Protein AF-A0A645E2C6-F1 (afdb_monomer_lite)

Secondary structure (DSSP, 8-state):
---------BTTB-SSHHHHHHTT--EEEESSHHHHHHHHHTTSEEEEPPPPTT-SS-SPP-TTTTS-EE-TT---

InterPro domains:
  IPR005519 Acid phosphatase, class B-like [PF03767] (3-58)
  IPR023214 HAD superfamily [G3DSA:3.40.50.1000] (1-76)
  IPR036412 HAD-like superfamily [SSF56784] (1-76)

Structure (mmCIF, N/CA/C/O backbone):
data_AF-A0A645E2C6-F1
#
_entry.id   AF-A0A645E2C6-F1
#
loop_
_atom_site.group_PDB
_atom_site.id
_atom_site.type_symbol
_atom_site.label_atom_id
_atom_site.label_alt_id
_atom_site.label_comp_id
_atom_site.label_asym_id
_atom_site.label_entity_id
_atom_site.label_seq_id
_atom_site.pdbx_PDB_ins_code
_atom_site.Cartn_x
_atom_site.Cartn_y
_atom_site.Cartn_z
_atom_site.occupancy
_atom_site.B_iso_or_equiv
_atom_site.auth_seq_id
_atom_site.auth_comp_id
_atom_site.auth_asym_id
_atom_site.auth_atom_id
_atom_site.pdbx_PDB_model_num
ATOM 1 N N . MET A 1 1 ? -8.406 15.200 -12.277 1.00 76.44 1 MET A N 1
ATOM 2 C CA . MET A 1 1 ? -7.371 14.707 -11.342 1.00 76.44 1 MET A CA 1
ATOM 3 C C . MET A 1 1 ? -8.075 14.352 -10.045 1.00 76.44 1 MET A C 1
ATOM 5 O O . MET A 1 1 ? -8.921 15.133 -9.625 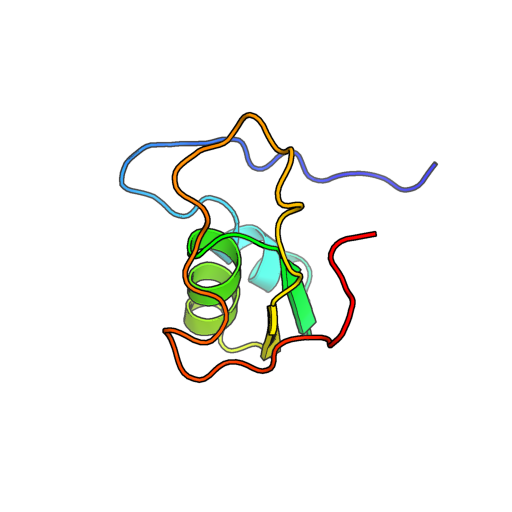1.00 76.44 1 MET A O 1
ATOM 9 N N . ASN A 1 2 ? -7.807 13.182 -9.468 1.00 88.00 2 ASN A N 1
ATOM 10 C CA . ASN A 1 2 ? -8.421 12.799 -8.195 1.00 88.00 2 ASN A CA 1
ATOM 11 C C . ASN A 1 2 ? -7.708 13.518 -7.037 1.00 88.00 2 ASN A C 1
ATOM 13 O O . ASN A 1 2 ? -6.496 13.729 -7.132 1.00 88.00 2 ASN A O 1
ATOM 17 N N . PRO A 1 3 ? -8.423 13.907 -5.968 1.00 93.56 3 PRO A N 1
ATOM 18 C CA . PRO A 1 3 ? -7.795 14.491 -4.788 1.00 93.56 3 PRO A CA 1
ATOM 19 C C . PRO A 1 3 ? -6.810 13.498 -4.154 1.00 93.56 3 PRO A C 1
ATOM 21 O O . PRO A 1 3 ? -7.091 12.302 -4.075 1.00 93.56 3 PRO A O 1
ATOM 24 N N . VAL A 1 4 ? -5.664 14.004 -3.693 1.00 96.69 4 VAL A N 1
ATOM 25 C CA . VAL A 1 4 ? -4.594 13.215 -3.064 1.00 96.69 4 VAL A CA 1
ATOM 26 C C . VAL A 1 4 ? -4.452 13.627 -1.602 1.00 96.69 4 VAL A C 1
ATOM 28 O O . VAL A 1 4 ? -4.473 14.814 -1.279 1.00 96.69 4 VAL A O 1
ATOM 31 N N . ILE A 1 5 ? -4.295 12.642 -0.717 1.00 97.75 5 ILE A N 1
ATOM 32 C CA . ILE A 1 5 ? -4.020 12.866 0.705 1.00 97.75 5 ILE A CA 1
ATOM 33 C C . ILE A 1 5 ? -2.503 12.924 0.901 1.00 97.75 5 ILE A C 1
ATOM 35 O O . ILE A 1 5 ? -1.808 11.926 0.724 1.00 97.75 5 ILE A O 1
ATOM 39 N N . PHE A 1 6 ? -1.989 14.089 1.291 1.00 97.56 6 PHE A N 1
ATOM 40 C CA . PHE A 1 6 ? -0.575 14.287 1.609 1.00 97.56 6 PHE A CA 1
ATOM 41 C C . PHE A 1 6 ? -0.334 14.008 3.097 1.00 97.56 6 PHE A C 1
ATOM 43 O O . PHE A 1 6 ? -0.370 14.918 3.920 1.00 97.56 6 PHE A O 1
ATOM 50 N N . ALA A 1 7 ? -0.105 12.740 3.450 1.00 97.62 7 ALA A N 1
ATOM 51 C CA . ALA A 1 7 ? 0.082 12.322 4.845 1.00 97.62 7 ALA A CA 1
ATOM 52 C C . ALA A 1 7 ? 1.406 12.806 5.478 1.00 97.62 7 ALA A C 1
ATOM 54 O O . ALA A 1 7 ? 1.525 12.832 6.701 1.00 97.62 7 ALA A O 1
ATOM 55 N N . GLY A 1 8 ? 2.388 13.196 4.656 1.00 97.50 8 GLY A N 1
ATOM 56 C CA . GLY A 1 8 ? 3.736 13.559 5.106 1.00 97.50 8 GLY A CA 1
ATOM 57 C C . GLY A 1 8 ? 4.542 12.361 5.622 1.00 97.50 8 GLY A C 1
ATOM 58 O O . GLY A 1 8 ? 4.055 11.231 5.635 1.00 97.50 8 GLY A O 1
ATOM 59 N N . ASP A 1 9 ? 5.776 12.618 6.051 1.00 96.81 9 ASP A N 1
ATOM 60 C CA . ASP A 1 9 ? 6.649 11.634 6.698 1.00 96.81 9 ASP A CA 1
ATOM 61 C C . ASP A 1 9 ? 7.095 12.159 8.066 1.00 96.81 9 ASP A C 1
ATOM 63 O O . ASP A 1 9 ? 7.392 13.347 8.220 1.00 96.81 9 ASP A O 1
ATOM 67 N N . LYS A 1 10 ? 7.103 11.280 9.070 1.00 96.88 10 LYS A N 1
ATOM 68 C CA . LYS A 1 10 ? 7.571 11.604 10.417 1.00 96.88 10 LYS A CA 1
ATOM 69 C C . LYS A 1 10 ? 8.259 10.380 11.026 1.00 96.88 10 LYS A C 1
ATOM 71 O O . LYS A 1 10 ? 7.578 9.394 11.313 1.00 96.88 10 LYS A O 1
ATOM 76 N N . PRO A 1 11 ? 9.579 10.434 11.280 1.00 95.06 11 PRO A N 1
ATOM 77 C CA . PRO A 1 11 ? 10.312 9.310 11.850 1.00 95.06 11 PRO A CA 1
ATOM 78 C C . PRO A 1 11 ? 9.669 8.776 13.136 1.00 95.06 11 PRO A C 1
ATOM 80 O O . PRO A 1 11 ? 9.296 9.544 14.024 1.00 95.06 11 PRO A O 1
ATOM 83 N N . GLY A 1 12 ? 9.533 7.451 13.228 1.00 95.62 12 GLY A N 1
ATOM 84 C CA . GLY A 1 12 ? 8.899 6.771 14.363 1.00 95.62 12 GLY A CA 1
ATOM 85 C C . GLY A 1 12 ? 7.365 6.767 14.349 1.00 95.62 12 GLY A C 1
ATOM 86 O O . GLY A 1 12 ? 6.765 6.210 15.263 1.00 95.62 12 GLY A O 1
ATOM 87 N N . GLN A 1 13 ? 6.718 7.349 13.333 1.00 97.12 13 GLN A N 1
ATOM 88 C CA . GLN A 1 13 ? 5.264 7.350 13.189 1.00 97.12 13 GLN A CA 1
ATOM 89 C C . GLN A 1 13 ? 4.849 6.940 11.773 1.00 97.12 13 GLN A C 1
ATOM 91 O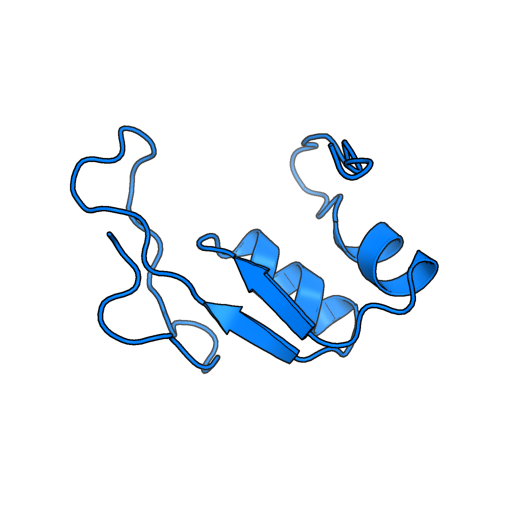 O . GLN A 1 13 ? 5.268 7.546 10.790 1.00 97.12 13 GLN A O 1
ATOM 96 N N . ASN A 1 14 ? 3.943 5.967 11.660 1.00 98.06 14 ASN A N 1
ATOM 97 C CA . ASN A 1 14 ? 3.279 5.695 10.391 1.00 98.06 14 ASN A CA 1
ATOM 98 C C . ASN A 1 14 ? 2.145 6.708 10.176 1.00 98.06 14 ASN A C 1
ATOM 100 O O . ASN A 1 14 ? 1.081 6.619 10.788 1.00 98.06 14 ASN A O 1
ATOM 104 N N . THR A 1 15 ? 2.380 7.709 9.332 1.00 98.38 15 THR A N 1
ATOM 105 C CA . THR A 1 15 ? 1.428 8.805 9.086 1.00 98.38 15 THR A CA 1
ATOM 106 C C . THR A 1 15 ? 0.203 8.371 8.280 1.00 98.38 15 THR A C 1
ATOM 108 O O . THR A 1 15 ? -0.781 9.105 8.235 1.00 98.38 15 THR A O 1
ATOM 111 N N . LYS A 1 16 ? 0.226 7.185 7.658 1.00 98.75 16 LYS A N 1
ATOM 112 C CA . LYS A 1 16 ? -0.836 6.700 6.764 1.00 98.75 16 LYS A CA 1
ATOM 113 C C . LYS A 1 16 ? -1.988 6.044 7.521 1.00 98.75 16 LYS A C 1
ATOM 115 O O . LYS A 1 16 ? -3.131 6.196 7.101 1.00 98.75 16 LYS A O 1
ATOM 120 N N . THR A 1 17 ? -1.713 5.364 8.637 1.00 98.62 17 THR A N 1
ATOM 121 C CA . THR A 1 17 ? -2.688 4.520 9.354 1.00 98.62 17 THR A CA 1
ATOM 122 C C . THR A 1 17 ? -3.992 5.252 9.678 1.00 98.62 17 THR A C 1
ATOM 124 O O . THR A 1 17 ? -5.067 4.754 9.344 1.00 98.62 17 THR A O 1
ATOM 127 N N . GLN A 1 18 ? -3.909 6.463 10.243 1.00 98.31 18 GLN A N 1
ATOM 128 C CA . GLN A 1 18 ? -5.096 7.262 10.576 1.00 98.31 18 GLN A CA 1
ATOM 129 C C . GLN A 1 18 ? -5.936 7.580 9.331 1.00 98.31 18 GLN A C 1
ATOM 131 O O . GLN A 1 18 ? -7.155 7.437 9.346 1.00 98.31 18 GLN A O 1
ATOM 136 N N . TRP A 1 19 ? -5.295 7.938 8.215 1.00 98.56 19 TRP A N 1
ATOM 137 C CA . TRP A 1 19 ? -6.002 8.258 6.974 1.00 98.56 19 TRP A CA 1
ATOM 138 C C . TRP A 1 19 ? -6.711 7.049 6.364 1.00 98.56 19 TRP A C 1
ATOM 140 O O . TRP A 1 19 ? -7.786 7.206 5.783 1.00 98.56 19 TRP A O 1
ATOM 150 N N . LEU A 1 20 ? -6.137 5.849 6.499 1.00 98.69 20 LEU A N 1
ATOM 151 C CA . LEU A 1 20 ? -6.780 4.612 6.046 1.00 98.69 20 LEU A CA 1
ATOM 152 C C . LEU A 1 20 ? -8.093 4.367 6.798 1.00 98.69 20 LEU A C 1
ATOM 154 O O . LEU A 1 20 ? -9.107 4.045 6.175 1.00 98.69 20 LEU A O 1
ATOM 158 N N . GLN A 1 21 ? -8.084 4.583 8.115 1.00 98.50 21 GLN A N 1
ATOM 159 C CA . GLN A 1 21 ? -9.263 4.462 8.970 1.00 98.50 21 GLN A CA 1
ATOM 160 C C . GLN A 1 21 ? -10.301 5.553 8.659 1.00 98.50 21 GLN A C 1
ATOM 162 O O . GLN A 1 21 ? -11.458 5.226 8.387 1.00 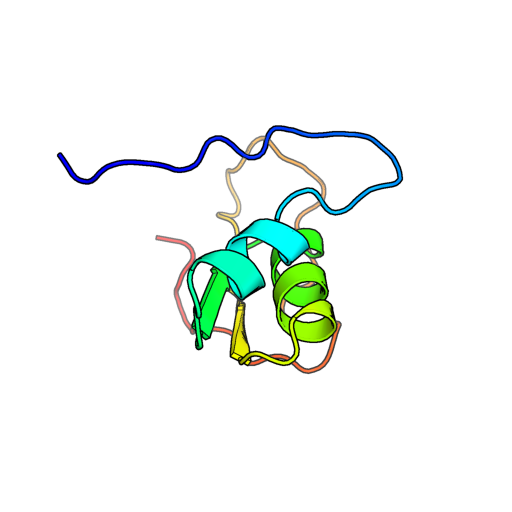98.50 21 GLN A O 1
ATOM 167 N N . ASP A 1 22 ? -9.885 6.823 8.601 1.00 98.31 22 ASP A N 1
ATOM 168 C CA . ASP A 1 22 ? -10.761 7.985 8.367 1.00 98.31 22 ASP A CA 1
ATOM 169 C C . ASP A 1 22 ? -11.490 7.935 7.021 1.00 98.31 22 ASP A C 1
ATOM 171 O O . ASP A 1 22 ? -12.584 8.481 6.868 1.00 98.31 22 ASP A O 1
ATOM 175 N N . LYS A 1 23 ? -10.872 7.312 6.014 1.00 98.06 23 LYS A N 1
ATOM 176 C CA . LYS A 1 23 ? -11.454 7.142 4.676 1.00 98.06 23 LYS A CA 1
ATOM 177 C C . LYS A 1 23 ? -12.146 5.801 4.480 1.00 98.06 23 LYS A C 1
ATOM 179 O O . LYS A 1 23 ? -12.583 5.515 3.3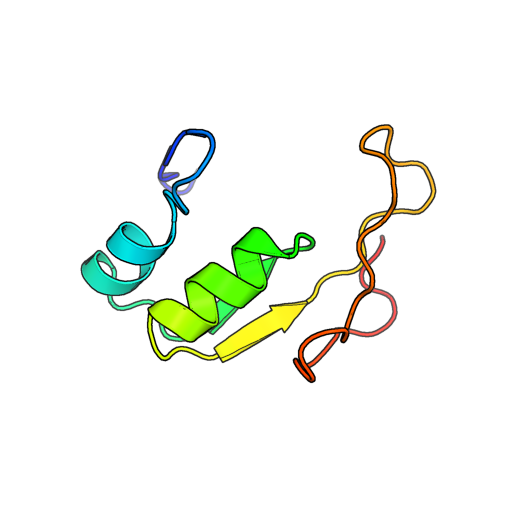67 1.00 98.06 23 LYS A O 1
ATOM 184 N N . ASN A 1 24 ? -12.238 4.986 5.532 1.00 98.00 24 ASN A N 1
ATOM 185 C CA . ASN A 1 24 ? -12.800 3.639 5.492 1.00 98.00 24 ASN A CA 1
ATOM 186 C C . ASN A 1 24 ? -12.210 2.789 4.353 1.00 98.00 24 ASN A C 1
ATOM 188 O O . ASN A 1 24 ? -12.914 1.994 3.722 1.00 98.00 24 ASN A O 1
ATOM 192 N N . ILE A 1 25 ? -10.915 2.968 4.076 1.00 98.50 25 ILE A N 1
ATOM 193 C CA . ILE A 1 25 ? -10.211 2.193 3.057 1.00 98.50 25 ILE A CA 1
ATOM 194 C C . ILE A 1 25 ? -10.218 0.729 3.496 1.00 98.50 25 ILE A C 1
ATOM 196 O O . ILE A 1 25 ? -10.062 0.423 4.671 1.00 98.50 25 ILE A O 1
ATOM 200 N N . ARG A 1 26 ? -10.439 -0.192 2.556 1.00 98.69 26 ARG A N 1
ATOM 201 C CA . ARG A 1 26 ? -10.517 -1.640 2.840 1.00 98.69 26 ARG A CA 1
ATOM 202 C C . ARG A 1 26 ? -9.348 -2.430 2.264 1.00 98.69 26 ARG A C 1
ATOM 204 O O . ARG A 1 26 ? -9.079 -3.542 2.714 1.00 98.69 26 ARG A O 1
ATOM 211 N N . MET A 1 27 ? -8.667 -1.853 1.278 1.00 98.62 27 MET A N 1
ATOM 212 C CA . MET A 1 27 ? -7.496 -2.414 0.618 1.00 98.62 27 MET A CA 1
ATOM 213 C C . MET A 1 27 ? -6.495 -1.294 0.366 1.00 98.62 27 MET A C 1
ATOM 215 O O . MET A 1 27 ? -6.891 -0.226 -0.101 1.00 98.62 27 MET A O 1
ATOM 219 N N . PHE A 1 28 ? -5.221 -1.534 0.654 1.00 98.75 28 PHE A N 1
ATOM 220 C CA . PHE A 1 28 ? -4.167 -0.549 0.450 1.00 98.75 28 PHE A CA 1
ATOM 221 C C . PHE A 1 28 ? -2.992 -1.174 -0.294 1.00 98.75 28 PHE A C 1
ATOM 223 O O . PHE A 1 28 ? -2.473 -2.215 0.111 1.00 98.75 28 PHE A O 1
ATOM 230 N N . TYR A 1 29 ? -2.613 -0.540 -1.400 1.00 98.81 29 TYR A N 1
ATOM 231 C CA . TYR A 1 29 ? -1.529 -0.980 -2.269 1.00 98.81 29 TYR A CA 1
ATOM 232 C C . TYR A 1 29 ? -0.313 -0.089 -2.045 1.00 98.81 29 TYR A C 1
ATOM 234 O O . TYR A 1 29 ? -0.446 1.135 -2.047 1.00 98.81 29 TYR A O 1
ATOM 242 N N . GLY A 1 30 ? 0.861 -0.692 -1.894 1.00 98.69 30 GLY A N 1
ATOM 243 C CA . GLY A 1 30 ? 2.106 0.053 -1.741 1.00 98.69 30 GLY A CA 1
ATOM 244 C C . GLY A 1 30 ? 3.329 -0.839 -1.859 1.00 98.69 30 GLY A C 1
ATOM 245 O O . GLY A 1 30 ? 3.227 -2.063 -1.797 1.00 98.69 30 GLY A O 1
ATOM 246 N N . ASP A 1 31 ? 4.488 -0.233 -2.078 1.00 98.75 31 ASP A N 1
ATOM 247 C CA . ASP A 1 31 ? 5.745 -0.946 -2.292 1.00 98.75 31 ASP A CA 1
ATOM 248 C C . ASP A 1 31 ? 6.595 -1.059 -1.026 1.00 98.75 31 ASP A C 1
ATOM 250 O O . ASP A 1 31 ? 7.454 -1.937 -0.928 1.00 98.75 31 ASP A O 1
ATOM 254 N N . SER A 1 32 ? 6.364 -0.196 -0.038 1.00 98.50 32 SER A N 1
ATOM 255 C CA . SER A 1 32 ? 7.205 -0.084 1.149 1.00 98.50 32 SER A CA 1
ATOM 256 C C . SER A 1 32 ? 6.621 -0.795 2.368 1.00 98.50 32 SER A C 1
ATOM 258 O O . SER A 1 32 ? 5.422 -1.046 2.478 1.00 98.50 32 SER A O 1
ATOM 260 N N . ASP A 1 33 ? 7.487 -1.121 3.327 1.00 98.38 33 ASP A N 1
ATOM 261 C CA . ASP A 1 33 ? 7.069 -1.823 4.544 1.00 98.38 33 ASP A CA 1
ATOM 262 C C . ASP A 1 33 ? 6.124 -0.977 5.405 1.00 98.38 33 ASP A C 1
ATOM 264 O O . ASP A 1 33 ? 5.259 -1.510 6.105 1.00 98.38 33 ASP A O 1
ATOM 268 N N . ASN A 1 34 ? 6.221 0.354 5.304 1.00 98.19 34 ASN A N 1
ATOM 269 C CA . ASN A 1 34 ? 5.285 1.248 5.975 1.00 98.19 34 ASN A CA 1
ATOM 270 C C . ASN A 1 34 ? 3.872 1.185 5.366 1.00 98.19 34 ASN A C 1
ATOM 272 O O . ASN A 1 34 ? 2.904 1.393 6.090 1.00 98.19 34 ASN A O 1
ATOM 276 N N . ASP A 1 35 ? 3.715 0.831 4.087 1.00 98.69 35 ASP A N 1
ATOM 277 C CA . ASP A 1 35 ? 2.392 0.660 3.478 1.00 98.69 35 ASP A CA 1
ATOM 278 C C . ASP A 1 35 ? 1.700 -0.583 4.035 1.00 98.69 35 ASP A C 1
ATOM 280 O O . ASP A 1 35 ? 0.530 -0.545 4.420 1.00 98.69 35 ASP A O 1
ATOM 284 N N . ILE A 1 36 ? 2.452 -1.680 4.137 1.00 98.81 36 ILE A N 1
ATOM 285 C CA . ILE A 1 36 ? 1.932 -2.951 4.645 1.00 98.81 36 ILE A CA 1
ATOM 286 C C . ILE A 1 36 ? 1.651 -2.876 6.142 1.00 98.81 36 ILE A C 1
ATOM 288 O O . ILE A 1 36 ? 0.604 -3.347 6.588 1.00 98.81 36 ILE A O 1
ATOM 292 N N . THR A 1 37 ? 2.531 -2.251 6.924 1.00 98.69 37 THR A N 1
ATOM 293 C CA . THR A 1 37 ? 2.269 -2.050 8.356 1.00 98.69 37 THR A CA 1
ATOM 294 C C . THR A 1 37 ? 1.117 -1.072 8.591 1.00 98.69 37 THR A C 1
ATOM 296 O O . THR A 1 37 ? 0.266 -1.376 9.417 1.00 98.69 37 THR A O 1
ATOM 299 N N . ALA A 1 38 ? 0.966 -0.001 7.795 1.00 98.81 38 ALA A N 1
ATOM 300 C CA . ALA A 1 38 ? -0.204 0.886 7.890 1.00 98.81 38 ALA A CA 1
ATOM 301 C C . ALA A 1 38 ? -1.518 0.131 7.657 1.00 98.81 38 ALA A C 1
ATOM 303 O O . ALA A 1 38 ? -2.487 0.314 8.393 1.00 98.81 38 ALA A O 1
ATOM 304 N N . ALA A 1 39 ? -1.548 -0.734 6.639 1.00 98.81 39 ALA A N 1
ATOM 305 C CA . ALA A 1 39 ? -2.708 -1.561 6.341 1.00 98.81 39 ALA A CA 1
ATOM 306 C C . ALA A 1 39 ? -3.025 -2.540 7.484 1.00 98.81 39 ALA A C 1
ATOM 308 O O . ALA A 1 39 ? -4.185 -2.667 7.874 1.00 98.81 39 ALA A O 1
ATOM 309 N N . ARG A 1 40 ? -2.003 -3.189 8.058 1.00 98.56 40 ARG A N 1
ATOM 310 C CA . ARG A 1 40 ? -2.159 -4.092 9.210 1.00 98.56 40 ARG A CA 1
ATOM 311 C C . ARG A 1 40 ? -2.679 -3.377 10.444 1.00 98.56 40 ARG A C 1
ATOM 313 O O . ARG A 1 40 ? -3.639 -3.851 11.041 1.00 98.56 40 ARG A O 1
ATOM 320 N N . ASP A 1 41 ? -2.090 -2.235 10.777 1.00 98.56 41 ASP A N 1
ATOM 321 C CA . ASP A 1 41 ? -2.481 -1.431 11.935 1.00 98.56 41 ASP A CA 1
ATOM 322 C C . ASP A 1 41 ? -3.914 -0.900 11.785 1.00 98.56 41 ASP A C 1
ATOM 324 O O . ASP A 1 41 ? -4.663 -0.814 12.756 1.00 98.56 41 ASP A O 1
ATOM 328 N N . ALA A 1 42 ? -4.332 -0.592 10.554 1.00 98.50 42 ALA A N 1
ATOM 329 C CA . ALA A 1 42 ? -5.708 -0.219 10.244 1.00 98.50 42 ALA A CA 1
ATOM 330 C C . ALA A 1 42 ? -6.677 -1.420 10.167 1.00 98.50 42 ALA A C 1
ATOM 332 O O . ALA A 1 42 ? -7.883 -1.207 10.052 1.00 98.50 42 ALA A O 1
ATOM 333 N N . GLY A 1 43 ? -6.191 -2.665 10.237 1.00 98.50 43 GLY A N 1
ATOM 334 C CA . GLY A 1 43 ? -7.012 -3.877 10.146 1.00 98.50 43 GLY A CA 1
ATOM 335 C C . GLY A 1 43 ? -7.561 -4.156 8.742 1.00 98.50 43 GLY A C 1
ATOM 336 O O . GLY A 1 43 ? -8.653 -4.709 8.602 1.00 98.50 43 GLY A O 1
ATOM 337 N N . ILE A 1 44 ? -6.840 -3.743 7.697 1.00 98.75 44 ILE A N 1
ATOM 338 C CA . ILE A 1 44 ? -7.278 -3.820 6.297 1.00 98.75 44 ILE A CA 1
ATOM 339 C C . ILE A 1 44 ? -6.308 -4.649 5.447 1.00 98.75 44 ILE A C 1
ATOM 341 O O . ILE A 1 44 ? -5.197 -4.980 5.863 1.00 98.75 44 ILE A O 1
ATOM 345 N N . ARG A 1 45 ? -6.716 -4.998 4.224 1.00 98.81 45 ARG A N 1
ATOM 346 C CA . ARG A 1 45 ? -5.900 -5.829 3.329 1.00 98.81 45 ARG A CA 1
ATOM 347 C C . ARG A 1 45 ? -4.776 -5.003 2.695 1.00 98.81 45 ARG A C 1
ATOM 349 O O . ARG A 1 45 ? -5.032 -4.202 1.798 1.00 98.81 45 ARG A O 1
ATOM 356 N N . GLY A 1 46 ? -3.543 -5.202 3.153 1.00 98.75 46 GLY A N 1
ATOM 357 C CA . GLY A 1 46 ? -2.339 -4.662 2.515 1.00 98.75 46 GLY A CA 1
ATOM 358 C C . GLY A 1 46 ? -1.866 -5.562 1.375 1.00 98.75 46 GLY A C 1
ATOM 359 O O . GLY A 1 46 ? -1.746 -6.769 1.575 1.00 98.75 46 GLY A O 1
ATOM 360 N N . ILE A 1 47 ? -1.606 -4.989 0.198 1.00 98.88 47 ILE A N 1
ATOM 361 C CA . ILE A 1 47 ? -1.114 -5.712 -0.983 1.00 98.88 47 ILE A CA 1
ATOM 362 C C . ILE A 1 47 ? 0.153 -5.029 -1.494 1.00 98.88 47 ILE A C 1
ATOM 364 O O . ILE A 1 47 ? 0.168 -3.824 -1.752 1.00 98.88 47 ILE A O 1
ATOM 368 N N . ARG A 1 48 ? 1.221 -5.809 -1.651 1.00 98.88 48 ARG A N 1
ATOM 369 C CA . ARG A 1 48 ? 2.531 -5.317 -2.061 1.00 98.88 48 ARG A CA 1
ATOM 370 C C . ARG A 1 48 ? 2.627 -5.154 -3.575 1.00 98.88 48 ARG A C 1
ATOM 372 O O . ARG A 1 48 ? 2.284 -6.065 -4.332 1.00 98.88 48 ARG A O 1
ATOM 379 N N . ILE A 1 49 ? 3.183 -4.020 -3.986 1.00 98.81 49 ILE A N 1
ATOM 380 C CA . ILE A 1 49 ? 3.695 -3.757 -5.336 1.00 98.81 49 ILE A CA 1
ATOM 381 C C . ILE A 1 49 ? 5.226 -3.847 -5.309 1.00 98.81 49 ILE A C 1
ATOM 383 O O . ILE A 1 49 ? 5.857 -3.476 -4.319 1.00 98.81 49 ILE A O 1
ATOM 387 N N . LEU A 1 50 ? 5.845 -4.355 -6.371 1.00 98.75 50 LEU A N 1
ATOM 388 C CA . LEU A 1 50 ? 7.298 -4.453 -6.460 1.00 98.75 50 LEU A CA 1
ATOM 389 C C . LEU A 1 50 ? 7.908 -3.083 -6.779 1.00 98.75 50 LEU A C 1
ATOM 391 O O . LEU A 1 50 ? 7.603 -2.464 -7.795 1.00 98.75 50 LEU A O 1
ATOM 395 N N . ARG A 1 51 ? 8.827 -2.609 -5.930 1.00 98.62 51 ARG A N 1
ATOM 396 C CA . ARG A 1 51 ? 9.635 -1.429 -6.258 1.00 98.62 51 ARG A CA 1
ATOM 397 C C . ARG A 1 51 ? 10.579 -1.768 -7.412 1.00 98.62 51 ARG A C 1
ATOM 399 O O . ARG A 1 51 ? 11.385 -2.690 -7.293 1.00 98.62 51 ARG A O 1
ATOM 406 N N . ALA A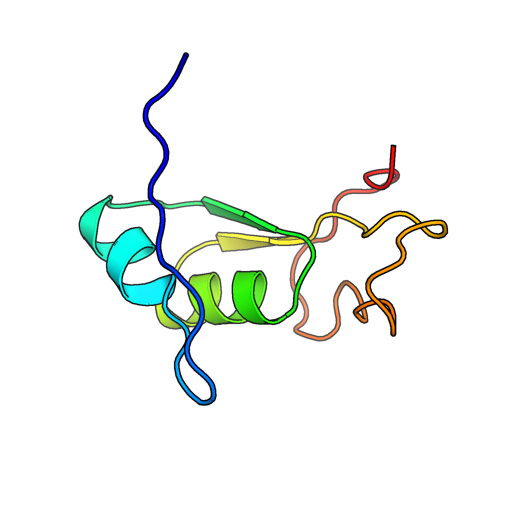 1 52 ? 10.532 -0.968 -8.477 1.00 98.38 52 ALA A N 1
ATOM 407 C CA . ALA A 1 52 ? 11.381 -1.143 -9.650 1.00 98.38 52 ALA A CA 1
ATOM 408 C C . ALA A 1 52 ? 12.871 -1.254 -9.299 1.00 98.38 52 ALA A C 1
ATOM 410 O O . ALA A 1 52 ? 13.415 -0.495 -8.486 1.00 98.38 52 ALA A O 1
ATOM 411 N N . SER A 1 53 ? 13.554 -2.191 -9.958 1.00 97.38 53 SER A N 1
ATOM 412 C CA . SER A 1 53 ? 14.960 -2.501 -9.697 1.00 97.38 53 SER A CA 1
ATOM 413 C C . SER A 1 53 ? 15.908 -1.361 -10.054 1.00 97.38 53 SER A C 1
ATOM 415 O O . SER A 1 53 ? 17.038 -1.384 -9.586 1.00 97.38 53 SER A O 1
ATOM 417 N N . ASN A 1 54 ? 15.471 -0.356 -10.813 1.00 97.69 54 ASN A N 1
ATOM 418 C CA . ASN A 1 54 ? 16.213 0.863 -11.145 1.00 97.69 54 ASN A CA 1
ATOM 419 C C . ASN A 1 54 ? 15.866 2.064 -10.238 1.00 97.69 54 ASN A C 1
ATOM 421 O O . ASN A 1 54 ? 16.419 3.144 -10.438 1.00 97.69 54 ASN A O 1
ATOM 425 N N . SER A 1 55 ? 14.990 1.895 -9.239 1.00 98.19 55 SER A N 1
ATOM 426 C CA . SER A 1 55 ? 14.672 2.951 -8.274 1.00 98.19 55 SER A CA 1
ATOM 427 C C . SER A 1 55 ? 15.928 3.424 -7.539 1.00 98.19 55 SER A C 1
ATOM 429 O O . SER A 1 55 ? 16.772 2.625 -7.123 1.00 98.19 55 SER A O 1
ATOM 431 N N . THR A 1 56 ? 16.039 4.735 -7.334 1.00 98.31 56 THR A N 1
ATOM 432 C CA . THR A 1 56 ? 17.095 5.334 -6.509 1.00 98.31 56 THR A CA 1
ATOM 433 C C . THR A 1 56 ? 16.836 5.144 -5.014 1.00 98.31 56 THR A C 1
ATOM 435 O O . THR A 1 56 ? 17.765 5.283 -4.219 1.00 98.31 56 THR A O 1
ATOM 438 N N . TYR A 1 57 ? 15.613 4.774 -4.609 1.00 97.25 57 TYR A N 1
ATOM 439 C CA . TYR A 1 57 ? 15.286 4.539 -3.206 1.00 97.25 57 TYR A CA 1
ATOM 440 C C . TYR A 1 57 ? 15.695 3.125 -2.777 1.00 97.25 57 TYR A C 1
ATOM 442 O O . TYR A 1 57 ? 14.970 2.144 -2.983 1.00 97.25 57 TYR A O 1
ATOM 450 N N . ARG A 1 58 ? 16.884 3.047 -2.172 1.00 96.88 58 ARG A N 1
ATOM 451 C CA . ARG A 1 58 ? 17.545 1.818 -1.717 1.00 96.88 58 ARG A CA 1
ATOM 452 C C . ARG A 1 58 ? 17.634 1.728 -0.184 1.00 96.88 58 ARG A C 1
ATOM 454 O O . ARG A 1 58 ? 17.663 2.776 0.462 1.00 96.88 58 ARG A O 1
ATOM 461 N N . PRO A 1 59 ? 17.764 0.512 0.387 1.00 97.12 59 PRO A N 1
ATOM 462 C CA . PRO A 1 59 ? 17.674 -0.797 -0.281 1.00 97.12 59 PRO A CA 1
ATOM 463 C C . PRO A 1 59 ? 16.253 -1.092 -0.791 1.00 97.12 59 PRO A C 1
ATOM 465 O O . PRO A 1 59 ? 15.307 -0.385 -0.446 1.00 97.12 59 PRO A O 1
ATOM 468 N N . LEU A 1 60 ? 16.104 -2.101 -1.658 1.00 97.56 60 LEU A N 1
ATOM 469 C CA . LEU A 1 60 ? 14.766 -2.563 -2.042 1.00 97.56 60 LEU A CA 1
ATOM 470 C C . LEU A 1 60 ? 14.086 -3.228 -0.830 1.00 97.56 60 LEU A C 1
ATOM 472 O O . LEU A 1 60 ? 14.758 -3.978 -0.117 1.00 97.56 60 LEU A O 1
ATOM 476 N N . PRO A 1 61 ? 12.785 -2.980 -0.595 1.00 97.31 61 PRO A N 1
ATOM 477 C CA . PRO A 1 61 ? 12.022 -3.703 0.418 1.00 97.31 61 PRO A CA 1
ATOM 478 C C . PRO A 1 61 ? 11.954 -5.201 0.108 1.00 97.31 61 PRO A C 1
ATOM 480 O O . PRO A 1 61 ? 11.945 -5.603 -1.057 1.00 97.31 61 PRO A O 1
ATOM 483 N N . GLN A 1 62 ? 11.844 -6.025 1.149 1.00 98.06 62 GLN A N 1
ATOM 484 C CA . GLN A 1 62 ? 11.621 -7.461 0.994 1.00 98.06 62 GLN A CA 1
ATOM 485 C C . GLN A 1 62 ? 10.122 -7.724 0.815 1.00 98.06 62 GLN A C 1
ATOM 487 O O . GLN A 1 62 ? 9.382 -7.896 1.782 1.00 98.06 62 GLN A O 1
ATOM 492 N N . ALA A 1 63 ? 9.656 -7.703 -0.434 1.00 98.31 63 ALA A N 1
ATOM 493 C CA . ALA A 1 63 ? 8.254 -7.950 -0.761 1.00 98.31 63 ALA A CA 1
ATOM 494 C C . ALA A 1 63 ? 7.786 -9.316 -0.220 1.00 98.31 63 ALA A C 1
ATOM 496 O O . ALA A 1 63 ? 8.403 -10.340 -0.510 1.00 98.31 63 ALA A O 1
ATOM 497 N N . GLY A 1 64 ? 6.703 -9.333 0.567 1.00 98.25 64 GLY A N 1
ATOM 498 C CA . GLY A 1 64 ? 6.190 -10.545 1.214 1.00 98.25 64 GLY A CA 1
ATOM 499 C C . GLY A 1 64 ? 6.778 -10.830 2.601 1.00 98.25 64 GLY A C 1
ATOM 500 O O . GLY A 1 64 ? 6.402 -11.826 3.218 1.00 98.25 64 GLY A O 1
ATOM 501 N N . ALA A 1 65 ? 7.670 -9.982 3.131 1.00 98.38 65 ALA A N 1
ATOM 502 C CA . ALA A 1 65 ? 8.320 -10.197 4.431 1.00 98.38 65 ALA A CA 1
ATOM 503 C C . ALA A 1 65 ? 7.349 -10.282 5.615 1.00 98.38 65 ALA A C 1
ATOM 505 O O . ALA A 1 65 ? 7.689 -10.854 6.650 1.00 98.38 65 ALA A O 1
ATOM 506 N N . TYR A 1 66 ? 6.141 -9.737 5.477 1.00 98.25 66 TYR A N 1
ATOM 507 C CA . TYR A 1 66 ? 5.123 -9.847 6.505 1.00 98.25 66 TYR A CA 1
ATOM 508 C C . TYR A 1 66 ? 4.167 -11.026 6.261 1.00 98.25 66 TYR A C 1
ATOM 510 O O . TYR A 1 66 ? 3.365 -11.340 7.140 1.00 98.25 66 TYR A O 1
ATOM 518 N N . GLY A 1 67 ? 4.244 -11.707 5.115 1.00 98.44 67 GLY A N 1
ATOM 519 C CA . GLY A 1 67 ? 3.267 -12.701 4.659 1.00 98.44 67 GLY A CA 1
ATOM 520 C C . GLY A 1 67 ? 2.066 -12.078 3.939 1.00 98.44 67 GLY A C 1
ATOM 521 O O . GLY A 1 67 ? 1.005 -12.693 3.871 1.00 98.44 67 GLY A O 1
ATOM 522 N N . GLU A 1 68 ? 2.195 -10.835 3.467 1.00 98.69 68 GLU A N 1
ATOM 523 C CA . GLU A 1 68 ? 1.208 -10.175 2.615 1.00 98.69 68 GLU A CA 1
ATOM 524 C C . GLU A 1 68 ? 1.223 -10.706 1.174 1.00 98.69 68 GLU A C 1
ATOM 526 O O . GLU A 1 68 ? 2.220 -11.246 0.696 1.00 98.69 68 GLU A O 1
ATOM 531 N N . GLU A 1 69 ? 0.123 -10.498 0.455 1.00 98.88 69 GLU A N 1
ATOM 532 C CA . GLU A 1 69 ? 0.050 -10.788 -0.976 1.00 98.88 69 GLU A CA 1
ATOM 533 C C . GLU A 1 69 ? 0.933 -9.821 -1.773 1.00 98.88 69 GLU A C 1
ATOM 535 O O . GLU A 1 69 ? 0.956 -8.620 -1.499 1.00 98.88 69 GLU A O 1
ATOM 540 N N . VAL A 1 70 ? 1.617 -10.337 -2.797 1.00 98.81 70 VAL A N 1
ATOM 541 C CA . VAL A 1 70 ? 2.469 -9.559 -3.706 1.00 98.81 70 VAL A CA 1
ATOM 542 C C . VAL A 1 70 ? 1.941 -9.714 -5.125 1.00 98.81 70 VAL A C 1
ATOM 544 O O . VAL A 1 70 ? 1.755 -10.837 -5.598 1.00 98.81 70 VAL A O 1
ATOM 547 N N . ILE A 1 71 ? 1.700 -8.600 -5.816 1.00 98.81 71 ILE A N 1
ATOM 548 C CA . ILE A 1 71 ? 1.277 -8.648 -7.218 1.00 98.81 71 ILE A CA 1
ATOM 549 C C . ILE A 1 71 ? 2.481 -9.031 -8.082 1.00 98.81 71 ILE A C 1
ATOM 551 O O . ILE A 1 71 ? 3.524 -8.376 -8.042 1.00 98.81 71 ILE A O 1
ATOM 555 N N . VAL A 1 72 ? 2.330 -10.095 -8.869 1.00 98.44 72 VAL A N 1
ATOM 556 C CA . VAL A 1 72 ? 3.352 -10.546 -9.821 1.00 98.44 72 VAL A CA 1
ATOM 557 C C . VAL A 1 72 ? 3.601 -9.492 -10.899 1.00 98.44 72 VAL A C 1
ATOM 559 O O . VAL A 1 72 ? 2.655 -8.847 -11.347 1.00 98.44 72 VAL A O 1
ATOM 562 N N . ASN A 1 73 ? 4.857 -9.354 -11.336 1.00 98.31 73 ASN A N 1
ATOM 563 C CA . ASN A 1 73 ? 5.259 -8.458 -12.428 1.00 98.31 73 ASN A CA 1
ATOM 564 C C . ASN A 1 73 ? 4.793 -7.001 -12.238 1.00 98.31 73 ASN A C 1
ATOM 566 O O . ASN A 1 73 ? 4.351 -6.358 -13.187 1.00 98.31 73 ASN A O 1
ATOM 570 N N . SER A 1 74 ? 4.793 -6.515 -10.996 1.00 98.62 74 SER A N 1
ATOM 571 C CA . SER A 1 74 ? 4.231 -5.208 -10.636 1.00 98.62 74 SER A CA 1
ATOM 572 C C . SER A 1 74 ? 5.267 -4.083 -10.579 1.00 98.62 74 SER A C 1
ATOM 574 O O . SER A 1 74 ? 4.982 -2.998 -10.081 1.00 98.62 74 SER A O 1
ATOM 576 N N . G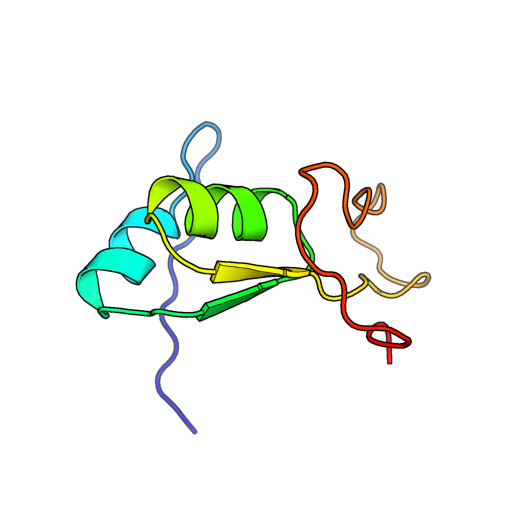LU A 1 75 ? 6.475 -4.337 -11.078 1.00 98.19 75 GLU A N 1
ATOM 577 C CA . GLU A 1 75 ? 7.579 -3.385 -11.108 1.00 98.19 75 GLU A CA 1
ATOM 578 C C . GLU A 1 75 ? 7.620 -2.481 -12.355 1.00 98.19 75 GLU A C 1
ATOM 580 O O . GLU A 1 75 ? 8.514 -1.631 -12.439 1.00 98.19 75 GLU A O 1
ATOM 585 N N . TYR A 1 76 ? 6.691 -2.661 -13.305 1.00 95.19 76 TYR A N 1
ATOM 586 C CA . TYR A 1 76 ? 6.596 -1.919 -14.570 1.00 95.19 76 TYR A CA 1
ATOM 587 C C . TYR A 1 76 ? 5.159 -1.558 -14.969 1.00 95.19 76 TYR A C 1
ATOM 589 O O . TYR A 1 76 ? 4.207 -2.202 -14.473 1.00 95.19 76 TYR A O 1
#

Sequence (76 aa):
MNPVIFAGDKPGQNTKTQWLQDKNIRMFYGDSDNDITAARDAGIRGIRILRASNSTYRPLPQAGAYGEEVIVNSEY

Radius of gyration: 12.65 Å; chains: 1; bounding box: 30×27×29 Å

pLDDT: mean 97.67, std 2.87, range [76.44, 98.88]

Organism: NCBI:txid1076179

Foldseek 3Di:
DDDDDCQDDDPPDLSCLVVCLVVVPAEFEEADPSRVVSCVSNVHQYEHAFAAPPDPDDDGDDHCPVVHHYDPPRND